Protein AF-A0A941JBG0-F1 (afdb_monomer)

pLDDT: mean 79.76, std 16.58, range [42.78, 96.12]

Mean predicted aligned error: 8.36 Å

Organism: NCBI:txid450367

Foldseek 3Di:
DAEDEAEEQPPPVVVVVVVVQVPDPVYDYPYYHYDNDPDDPVVSPDDD

Structure (mmCIF, N/CA/C/O backbone):
data_AF-A0A941JBG0-F1
#
_entry.id   AF-A0A941JBG0-F1
#
loop_
_atom_site.group_PDB
_atom_site.id
_atom_site.type_symbol
_atom_site.label_atom_id
_atom_site.label_alt_id
_atom_site.label_comp_id
_atom_site.label_asym_id
_atom_site.label_entity_id
_atom_site.label_seq_id
_atom_site.pdbx_PDB_ins_code
_atom_site.Cartn_x
_atom_site.Cartn_y
_atom_site.Cartn_z
_atom_site.occupancy
_atom_site.B_iso_or_equiv
_atom_site.auth_seq_id
_atom_site.auth_comp_id
_atom_site.auth_asym_id
_atom_site.auth_atom_id
_atom_site.pdbx_PDB_model_num
ATOM 1 N N . MET A 1 1 ? -13.296 13.281 8.651 1.00 74.25 1 MET A N 1
ATOM 2 C CA . MET A 1 1 ? -12.614 12.099 8.085 1.00 74.25 1 MET A CA 1
ATOM 3 C C . MET A 1 1 ? -12.786 12.119 6.574 1.00 74.25 1 MET A C 1
ATOM 5 O O . MET A 1 1 ? -13.920 12.105 6.105 1.00 74.25 1 MET A O 1
ATOM 9 N N . ARG A 1 2 ? -11.691 12.253 5.820 1.00 92.25 2 ARG A N 1
ATOM 10 C CA . ARG A 1 2 ? -11.707 12.351 4.351 1.00 92.25 2 ARG A CA 1
ATOM 11 C C . ARG A 1 2 ? -11.388 10.982 3.747 1.00 92.25 2 ARG A C 1
ATOM 13 O O . ARG A 1 2 ? -10.466 10.314 4.203 1.00 92.25 2 ARG A O 1
ATOM 20 N N . ARG A 1 3 ? -12.168 10.557 2.754 1.00 94.62 3 ARG A N 1
ATOM 21 C CA . ARG A 1 3 ? -11.945 9.284 2.054 1.00 94.62 3 ARG A CA 1
ATOM 22 C C . ARG A 1 3 ? -10.884 9.462 0.973 1.00 94.62 3 ARG A C 1
ATOM 24 O O . ARG A 1 3 ? -10.899 10.484 0.286 1.00 94.62 3 ARG A O 1
ATOM 31 N N . LEU A 1 4 ? -9.987 8.489 0.850 1.00 94.38 4 LEU A N 1
ATOM 32 C CA . LEU A 1 4 ? -8.896 8.481 -0.121 1.00 94.38 4 LEU A CA 1
ATOM 33 C C . LEU A 1 4 ? -8.932 7.202 -0.960 1.00 94.38 4 LEU A C 1
ATOM 35 O O . LEU A 1 4 ? -9.127 6.109 -0.427 1.00 94.38 4 LEU A O 1
ATOM 39 N N . ILE A 1 5 ? -8.697 7.371 -2.257 1.00 93.94 5 ILE A N 1
ATOM 40 C CA . ILE A 1 5 ? -8.234 6.325 -3.169 1.00 93.94 5 ILE A CA 1
ATOM 41 C C . ILE A 1 5 ? -6.823 6.754 -3.565 1.00 93.94 5 ILE A C 1
ATOM 43 O O . ILE A 1 5 ? -6.634 7.914 -3.939 1.00 93.94 5 ILE A O 1
ATOM 47 N N . ILE A 1 6 ? -5.847 5.866 -3.396 1.00 92.12 6 ILE A N 1
ATOM 48 C CA . ILE A 1 6 ? -4.434 6.156 -3.658 1.00 92.12 6 ILE A CA 1
ATOM 49 C C . ILE A 1 6 ? -4.015 5.379 -4.899 1.00 92.12 6 ILE A C 1
ATOM 51 O O . ILE A 1 6 ? -4.122 4.159 -4.895 1.00 92.12 6 ILE A O 1
ATOM 55 N N . ASP A 1 7 ? -3.544 6.088 -5.921 1.00 90.50 7 ASP A N 1
ATOM 56 C CA . ASP A 1 7 ? -2.956 5.521 -7.135 1.00 90.50 7 ASP A CA 1
ATOM 57 C C . ASP A 1 7 ? -1.472 5.915 -7.177 1.00 90.50 7 ASP A C 1
ATOM 59 O O . ASP A 1 7 ? -1.160 7.101 -7.079 1.00 90.50 7 ASP A O 1
ATOM 63 N N . THR A 1 8 ? -0.569 4.935 -7.207 1.00 86.19 8 THR A N 1
ATOM 64 C CA . THR A 1 8 ? 0.885 5.122 -6.994 1.00 86.19 8 THR A CA 1
ATOM 65 C C . THR A 1 8 ? 1.704 4.205 -7.904 1.00 86.19 8 THR A C 1
ATOM 67 O O . THR A 1 8 ? 1.234 3.125 -8.263 1.00 86.19 8 THR A O 1
ATOM 70 N N . ASP A 1 9 ? 2.928 4.604 -8.271 1.00 80.81 9 ASP A N 1
ATOM 71 C CA . ASP A 1 9 ? 3.876 3.784 -9.040 1.00 80.81 9 ASP A CA 1
ATOM 72 C C . ASP A 1 9 ? 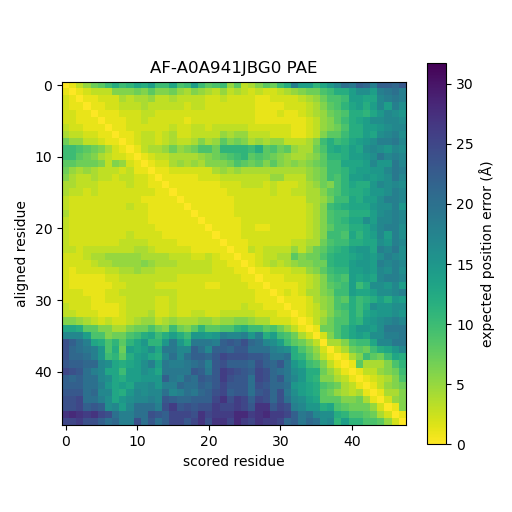4.959 3.114 -8.175 1.00 80.81 9 ASP A C 1
ATOM 74 O O . ASP A 1 9 ? 5.904 2.519 -8.695 1.00 80.81 9 ASP A O 1
ATOM 78 N N . THR A 1 10 ? 4.765 3.105 -6.851 1.00 75.69 10 THR A N 1
ATOM 79 C CA . THR A 1 10 ? 5.600 2.424 -5.846 1.00 75.69 10 THR A CA 1
ATOM 80 C C . THR A 1 10 ? 7.029 2.961 -5.720 1.00 75.69 10 THR A C 1
ATOM 82 O O . THR A 1 10 ? 7.937 2.231 -5.315 1.00 75.69 10 THR A O 1
ATOM 85 N N . GLY A 1 11 ? 7.229 4.254 -5.995 1.00 78.56 11 GLY A N 1
ATOM 86 C CA . GLY A 1 11 ? 8.457 4.964 -5.640 1.00 78.56 11 GLY A CA 1
ATOM 87 C C . GLY A 1 11 ? 8.818 4.840 -4.150 1.00 78.56 11 GLY A C 1
ATOM 88 O O . GLY A 1 11 ? 7.984 4.556 -3.284 1.00 78.56 11 GLY A O 1
ATOM 89 N N . SER A 1 12 ? 10.091 5.046 -3.810 1.00 79.88 12 SER A N 1
ATOM 90 C CA . SER A 1 12 ? 10.537 4.999 -2.408 1.00 79.88 12 SER A CA 1
ATOM 91 C C . SER A 1 12 ? 9.882 6.088 -1.544 1.00 79.88 12 SER A C 1
ATOM 93 O O . SER A 1 12 ? 9.639 5.878 -0.355 1.00 79.88 12 SER A O 1
ATOM 95 N N . ASP A 1 13 ? 9.556 7.229 -2.142 1.00 84.62 13 ASP A N 1
ATOM 96 C CA . ASP A 1 13 ? 8.768 8.315 -1.565 1.00 84.62 13 ASP A CA 1
ATOM 97 C C . ASP A 1 13 ? 7.285 7.950 -1.400 1.00 84.62 13 ASP A C 1
ATOM 99 O O . ASP A 1 13 ? 6.692 8.249 -0.356 1.00 84.62 13 ASP A O 1
ATOM 103 N N . ASP A 1 14 ? 6.708 7.214 -2.350 1.00 84.50 14 ASP A N 1
ATOM 104 C CA . ASP A 1 14 ? 5.330 6.726 -2.259 1.00 84.50 14 ASP A CA 1
ATOM 105 C C . ASP A 1 14 ? 5.116 5.785 -1.073 1.00 84.50 14 ASP A C 1
ATOM 107 O O . ASP A 1 14 ? 4.098 5.871 -0.380 1.00 84.50 14 ASP A O 1
ATOM 111 N N . ALA A 1 15 ? 6.092 4.922 -0.774 1.00 85.62 15 ALA A N 1
ATOM 112 C CA . ALA A 1 15 ? 6.023 4.034 0.385 1.00 85.62 15 ALA A CA 1
ATOM 113 C C . ALA A 1 15 ? 5.872 4.822 1.701 1.00 85.62 15 ALA A C 1
ATOM 115 O O . ALA A 1 15 ? 5.089 4.444 2.580 1.00 85.62 15 ALA A O 1
ATOM 116 N N . VAL A 1 16 ? 6.578 5.950 1.832 1.00 91.44 16 VAL A N 1
ATOM 117 C CA . VAL A 1 16 ? 6.486 6.826 3.009 1.00 91.44 16 VAL A CA 1
ATOM 118 C C . VAL A 1 16 ? 5.116 7.501 3.068 1.00 91.44 16 VAL A C 1
ATOM 120 O O . VAL A 1 16 ? 4.470 7.486 4.122 1.00 91.44 16 VAL A O 1
ATOM 123 N N . ALA A 1 17 ? 4.638 8.040 1.945 1.00 90.38 17 ALA A N 1
ATOM 124 C CA . ALA A 1 17 ? 3.324 8.671 1.857 1.00 90.38 17 ALA A CA 1
ATOM 125 C C . ALA A 1 17 ? 2.185 7.690 2.190 1.00 90.38 17 ALA A C 1
ATOM 127 O O . ALA A 1 17 ? 1.259 8.042 2.927 1.00 90.38 17 ALA A O 1
ATOM 128 N N . LEU A 1 18 ? 2.287 6.439 1.730 1.00 91.69 18 LEU A N 1
ATOM 129 C CA . LEU A 1 18 ? 1.317 5.383 2.005 1.00 91.69 18 LEU A CA 1
ATOM 130 C C . LEU A 1 18 ? 1.252 5.061 3.505 1.00 91.69 18 LEU A C 1
ATOM 132 O O . LEU A 1 18 ? 0.165 5.012 4.085 1.00 91.69 18 LEU A O 1
ATOM 136 N N . ILE A 1 19 ? 2.406 4.920 4.169 1.00 92.94 19 ILE A N 1
ATOM 137 C CA . ILE A 1 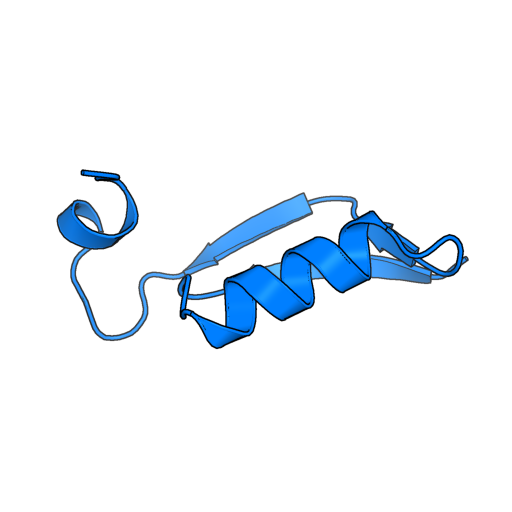19 ? 2.476 4.692 5.622 1.00 92.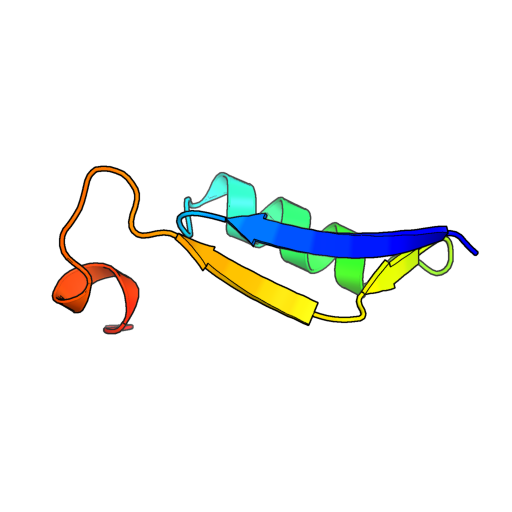94 19 ILE A CA 1
ATOM 138 C C . ILE A 1 19 ? 1.861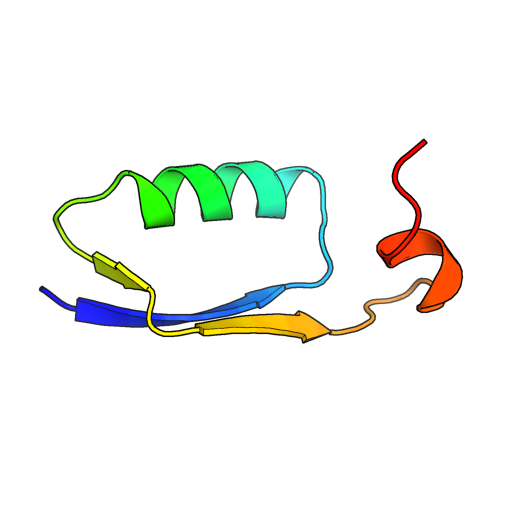 5.869 6.389 1.00 92.94 19 ILE A C 1
ATOM 140 O O . ILE A 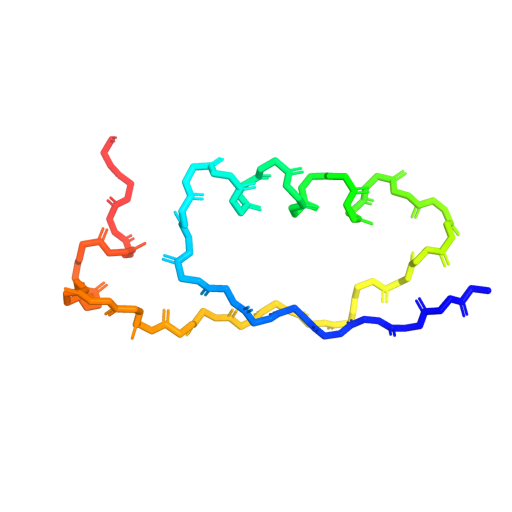1 19 ? 1.112 5.658 7.346 1.00 92.94 19 ILE A O 1
ATOM 144 N N . MET A 1 20 ? 2.152 7.107 5.981 1.00 94.75 20 MET A N 1
ATOM 145 C CA . MET A 1 20 ? 1.583 8.302 6.609 1.00 94.75 20 MET A CA 1
ATOM 146 C C . MET A 1 20 ? 0.061 8.361 6.447 1.00 94.75 20 MET A C 1
ATOM 148 O O . MET A 1 20 ? -0.645 8.657 7.414 1.00 94.75 20 MET A O 1
ATOM 152 N N . ALA A 1 21 ? -0.453 8.046 5.256 1.00 92.56 21 ALA A N 1
ATOM 153 C CA . ALA A 1 21 ? -1.885 8.025 4.977 1.00 92.56 21 ALA A CA 1
ATOM 154 C C . ALA A 1 21 ? -2.611 6.958 5.810 1.00 92.56 21 ALA A C 1
ATOM 156 O O . ALA A 1 21 ? -3.650 7.253 6.401 1.00 92.56 21 ALA A O 1
ATOM 157 N N . LEU A 1 22 ? -2.037 5.755 5.922 1.00 92.19 22 LEU A N 1
ATOM 158 C CA . LEU A 1 22 ? -2.603 4.644 6.695 1.00 92.19 22 LEU A CA 1
ATOM 159 C C . LEU A 1 22 ? -2.566 4.874 8.212 1.00 92.19 22 LEU A C 1
ATOM 161 O O . LEU A 1 22 ? -3.443 4.393 8.925 1.00 92.19 22 LEU A O 1
ATOM 165 N N . LYS A 1 23 ? -1.571 5.610 8.723 1.00 94.94 23 LYS A N 1
ATOM 166 C CA . LYS A 1 23 ? -1.464 5.941 10.157 1.00 94.94 23 LYS A CA 1
ATOM 167 C C . LYS A 1 23 ? -2.291 7.156 10.577 1.00 94.94 23 LYS A C 1
ATOM 169 O O . LYS A 1 23 ? -2.434 7.416 11.771 1.00 94.94 23 LYS A O 1
ATOM 174 N N . SER A 1 24 ? -2.805 7.928 9.627 1.00 94.19 24 SER A N 1
ATOM 175 C CA . SER A 1 24 ? -3.554 9.142 9.925 1.00 94.19 24 SER A CA 1
ATOM 176 C C . SER A 1 24 ? -4.995 8.834 10.322 1.00 94.19 24 SER A C 1
ATOM 178 O O . SER A 1 24 ? -5.731 8.194 9.580 1.00 94.19 24 SER A O 1
ATOM 180 N N . THR A 1 25 ? -5.457 9.392 11.439 1.00 93.75 25 THR A N 1
ATOM 181 C CA . THR A 1 25 ? -6.877 9.346 11.836 1.00 93.75 25 THR A CA 1
ATOM 182 C C . THR A 1 25 ? -7.755 10.311 11.031 1.00 93.75 25 THR A C 1
ATOM 184 O O . THR A 1 25 ? -8.985 10.245 11.084 1.00 93.75 25 THR A O 1
ATOM 187 N N . ASN A 1 26 ? -7.138 11.207 10.254 1.00 95.06 26 ASN A N 1
ATOM 188 C CA . ASN A 1 26 ? -7.849 12.181 9.428 1.00 95.06 26 ASN A CA 1
ATOM 189 C C . ASN A 1 26 ? -8.383 11.566 8.128 1.00 95.06 26 ASN A C 1
ATOM 191 O O . ASN A 1 26 ? -9.334 12.103 7.539 1.00 95.06 26 ASN A O 1
ATOM 195 N N . PHE A 1 27 ? -7.804 10.442 7.704 1.00 93.38 27 PHE A N 1
ATOM 196 C CA . PHE A 1 27 ? -8.092 9.793 6.436 1.00 93.38 27 PHE A CA 1
ATOM 197 C C . PHE A 1 27 ? -8.643 8.384 6.628 1.00 93.38 27 PHE A C 1
ATOM 199 O O . PHE A 1 27 ? -8.318 7.688 7.583 1.00 93.38 27 PHE A O 1
ATOM 206 N N . LYS A 1 28 ? -9.482 7.966 5.682 1.00 95.06 28 LYS A N 1
ATOM 207 C CA . LYS A 1 28 ? -9.865 6.569 5.499 1.00 95.06 28 LYS A CA 1
ATOM 208 C C . LYS A 1 28 ? -9.462 6.163 4.088 1.00 95.06 28 LYS A C 1
ATOM 210 O O . LYS A 1 28 ? -10.030 6.678 3.124 1.00 95.06 28 LYS A O 1
ATOM 215 N N . VAL A 1 29 ? -8.461 5.297 3.981 1.00 93.81 29 VAL A N 1
ATOM 216 C CA . VAL A 1 29 ? -8.033 4.725 2.701 1.00 93.81 29 VAL A CA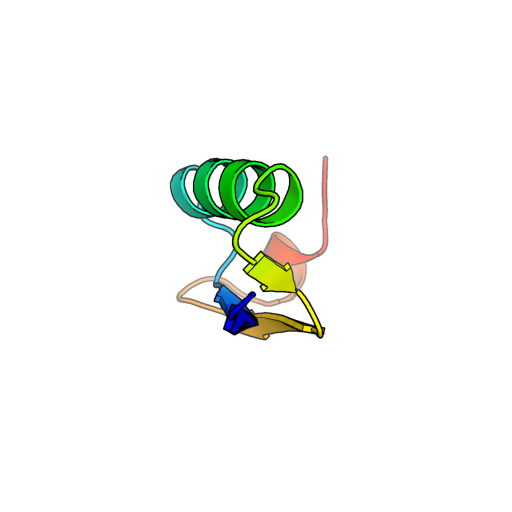 1
ATOM 217 C C . VAL A 1 29 ? -9.030 3.630 2.331 1.00 93.81 29 VAL A C 1
ATOM 219 O O . VAL A 1 29 ? -9.173 2.656 3.064 1.00 93.81 29 VAL A O 1
ATOM 222 N N . GLU A 1 30 ? -9.772 3.830 1.243 1.00 96.12 30 GLU A N 1
ATOM 223 C CA . GLU A 1 30 ? -10.793 2.882 0.768 1.00 96.12 30 GLU A CA 1
ATOM 224 C C . GLU A 1 30 ? -10.209 1.895 -0.252 1.00 96.12 30 GLU A C 1
ATOM 226 O O . GLU A 1 30 ? -10.669 0.761 -0.349 1.00 96.12 30 GLU A O 1
ATOM 231 N N . ALA A 1 31 ? -9.196 2.325 -1.008 1.00 92.19 31 ALA A N 1
ATOM 232 C CA . ALA A 1 31 ? -8.499 1.507 -1.991 1.00 92.19 31 ALA A CA 1
ATOM 233 C C . ALA A 1 31 ? -7.087 2.048 -2.256 1.00 92.19 31 ALA A C 1
ATOM 235 O O . ALA A 1 31 ? -6.842 3.255 -2.155 1.00 92.19 31 ALA A O 1
ATOM 236 N N . ILE A 1 32 ? -6.187 1.136 -2.619 1.00 91.19 32 ILE A N 1
ATOM 237 C CA . ILE A 1 32 ? -4.846 1.428 -3.125 1.00 91.19 32 ILE A CA 1
ATOM 238 C C . ILE A 1 32 ? -4.735 0.711 -4.470 1.00 91.19 32 ILE A C 1
ATOM 240 O O . ILE A 1 32 ? -4.938 -0.503 -4.534 1.00 91.19 32 ILE A O 1
ATOM 244 N N . THR A 1 33 ? -4.455 1.456 -5.529 1.00 88.75 33 THR A N 1
ATOM 245 C CA . THR A 1 33 ? -4.169 0.941 -6.865 1.00 88.75 33 THR A CA 1
ATOM 246 C C . THR A 1 33 ? -2.727 1.255 -7.215 1.00 88.75 33 THR A C 1
ATOM 248 O O . THR A 1 33 ? -2.160 2.247 -6.756 1.00 88.75 33 THR A O 1
ATOM 251 N N . THR A 1 34 ? -2.113 0.367 -7.986 1.00 82.38 34 THR A N 1
ATOM 252 C CA . THR A 1 34 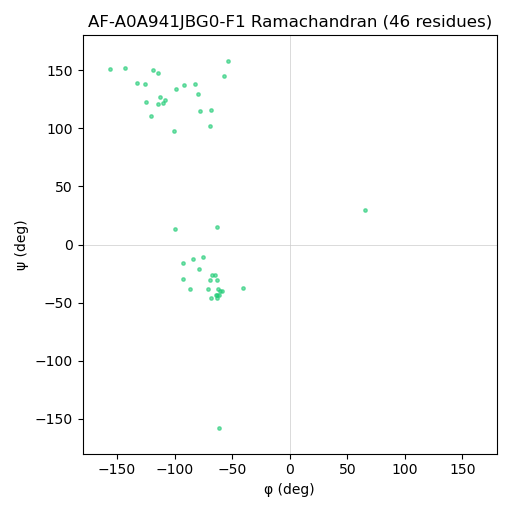? -0.781 0.599 -8.525 1.00 82.38 34 THR A CA 1
ATOM 253 C C . THR A 1 34 ? -0.899 0.853 -10.014 1.00 82.38 34 THR A C 1
ATOM 255 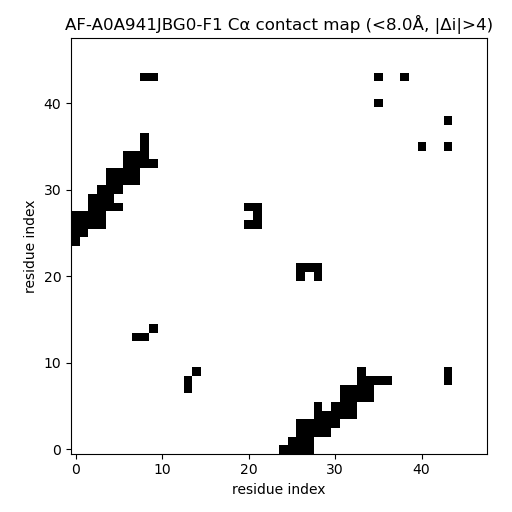O O . THR A 1 34 ? -1.453 0.039 -10.758 1.00 82.38 34 THR A O 1
ATOM 258 N N . VAL A 1 35 ? -0.375 1.987 -10.456 1.00 75.69 35 VAL A N 1
ATOM 259 C CA . VAL A 1 35 ? -0.140 2.226 -11.872 1.00 75.69 35 VAL A CA 1
ATOM 260 C C . VAL A 1 35 ? 1.282 1.781 -12.171 1.00 75.69 35 VAL A C 1
ATOM 262 O O . VAL A 1 35 ? 2.206 2.032 -11.401 1.00 75.69 35 VAL A O 1
ATOM 265 N N . CYS A 1 36 ? 1.486 1.092 -13.289 1.00 60.25 36 CYS A N 1
ATOM 266 C CA . CYS A 1 36 ? 2.844 0.943 -13.790 1.00 60.25 36 CYS A CA 1
ATOM 267 C C . CYS A 1 36 ? 3.292 2.319 -14.266 1.00 60.25 36 CYS A C 1
ATOM 269 O O . CYS A 1 36 ? 2.878 2.769 -15.334 1.00 60.25 36 CYS A O 1
ATOM 271 N N . GLY A 1 37 ? 4.107 2.995 -13.458 1.00 57.94 37 GLY A N 1
ATOM 272 C CA . GLY A 1 37 ? 4.959 4.069 -13.948 1.00 57.94 37 GLY A CA 1
ATOM 273 C C . GLY A 1 37 ? 5.952 3.537 -14.992 1.00 57.94 37 GLY A C 1
ATOM 274 O O . GLY A 1 3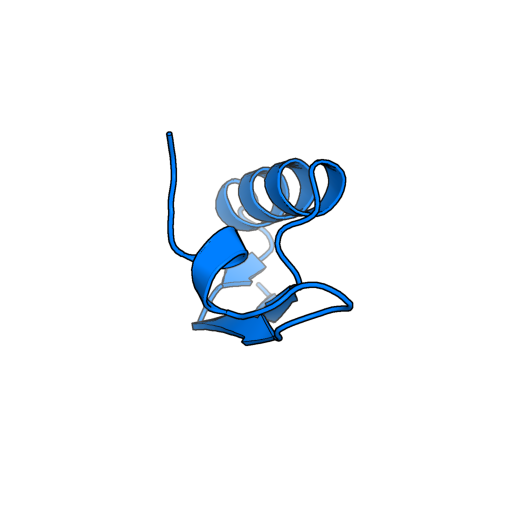7 ? 5.764 2.483 -15.595 1.00 57.94 37 GLY A O 1
ATOM 275 N N . ASN A 1 38 ? 7.056 4.249 -15.200 1.00 55.47 38 ASN A N 1
ATOM 276 C CA . ASN A 1 38 ? 8.053 4.027 -16.265 1.00 55.47 38 ASN A CA 1
ATOM 277 C C . ASN A 1 38 ? 8.822 2.676 -16.241 1.00 55.47 38 ASN A C 1
ATOM 279 O O . ASN A 1 38 ? 9.855 2.541 -16.898 1.00 55.47 38 ASN A O 1
ATOM 283 N N . VAL A 1 39 ? 8.363 1.681 -15.482 1.00 54.91 39 VAL A N 1
ATOM 284 C CA . VAL A 1 39 ? 8.999 0.372 -15.305 1.00 54.91 39 VAL A CA 1
ATOM 285 C C . VAL A 1 39 ? 7.959 -0.750 -15.459 1.00 54.91 39 VAL A C 1
ATOM 287 O O . VAL A 1 39 ? 6.838 -0.612 -14.970 1.00 54.91 39 VAL A O 1
ATOM 290 N N . PRO A 1 40 ? 8.293 -1.866 -16.139 1.00 56.81 40 PRO A N 1
ATOM 291 C CA . PRO A 1 40 ? 7.353 -2.965 -16.377 1.00 56.81 40 PRO A CA 1
ATOM 292 C C . PRO A 1 40 ? 6.762 -3.563 -15.086 1.00 56.81 40 PRO A C 1
ATOM 294 O O . PRO A 1 40 ? 7.477 -3.725 -14.097 1.00 56.81 40 PRO A O 1
ATOM 297 N N . VAL A 1 41 ? 5.484 -3.979 -15.145 1.00 57.97 41 VAL A N 1
ATOM 298 C CA . VAL A 1 41 ? 4.681 -4.647 -14.080 1.00 57.97 41 VAL A CA 1
ATOM 299 C C . VAL A 1 41 ? 5.477 -5.689 -13.279 1.00 57.97 41 VAL A C 1
ATOM 301 O O . VAL A 1 41 ? 5.306 -5.853 -12.069 1.00 57.97 41 VAL A O 1
ATOM 304 N N . GLU A 1 42 ? 6.355 -6.413 -13.967 1.00 60.38 42 GLU A N 1
ATOM 305 C CA . GLU A 1 42 ? 7.157 -7.512 -13.432 1.00 60.38 42 GLU A CA 1
ATOM 306 C C . GLU A 1 42 ? 8.170 -7.067 -12.368 1.00 60.38 42 GLU A C 1
ATOM 308 O O . GLU A 1 42 ? 8.518 -7.868 -11.498 1.00 60.38 42 GLU A O 1
ATOM 313 N N . LEU A 1 43 ? 8.614 -5.804 -12.410 1.00 57.47 43 LEU A N 1
ATOM 314 C CA . LEU A 1 43 ? 9.543 -5.227 -11.439 1.00 57.47 43 LEU A CA 1
ATOM 315 C C . LEU A 1 43 ? 8.804 -4.656 -10.219 1.00 57.47 43 LEU A C 1
ATOM 317 O O . LEU A 1 43 ? 9.248 -4.859 -9.096 1.00 57.47 43 LEU A O 1
ATOM 321 N N . ALA A 1 44 ? 7.640 -4.028 -10.425 1.00 54.69 44 ALA A N 1
ATOM 322 C CA . ALA A 1 44 ? 6.807 -3.483 -9.344 1.00 54.69 44 ALA A CA 1
ATOM 323 C C . ALA A 1 44 ? 6.191 -4.575 -8.445 1.00 54.69 44 ALA A C 1
ATOM 325 O O . ALA A 1 44 ? 5.900 -4.343 -7.275 1.00 54.69 44 ALA A O 1
ATOM 326 N N . THR A 1 45 ? 5.998 -5.786 -8.979 1.00 56.38 45 THR A N 1
ATOM 327 C CA . THR A 1 45 ? 5.335 -6.888 -8.254 1.00 56.38 45 THR A CA 1
ATOM 328 C C . THR A 1 45 ? 6.322 -7.798 -7.505 1.00 56.38 45 THR A C 1
ATOM 330 O O . THR A 1 45 ? 5.920 -8.559 -6.625 1.00 56.38 45 THR A O 1
ATOM 333 N N . LYS A 1 46 ? 7.624 -7.744 -7.816 1.00 46.66 46 LYS A N 1
ATOM 334 C CA . LYS A 1 46 ? 8.642 -8.585 -7.169 1.00 46.66 46 LYS A CA 1
ATOM 335 C C . LYS A 1 46 ? 9.398 -7.804 -6.097 1.00 46.66 46 LYS A C 1
ATOM 337 O O . LYS A 1 46 ? 10.383 -7.139 -6.390 1.00 46.66 46 LYS A O 1
ATOM 342 N N . MET A 1 47 ? 8.983 -7.972 -4.841 1.00 46.16 47 MET A N 1
ATOM 343 C CA . MET A 1 47 ? 9.883 -7.754 -3.707 1.00 46.16 47 MET A CA 1
ATOM 344 C C . MET A 1 47 ? 10.957 -8.851 -3.714 1.00 46.16 47 MET A C 1
ATOM 346 O O . MET A 1 47 ? 10.635 -10.034 -3.568 1.00 46.16 47 MET A O 1
ATOM 350 N N . HIS A 1 48 ? 12.214 -8.455 -3.901 1.00 42.78 48 HIS A N 1
ATOM 351 C CA . HIS A 1 48 ? 13.374 -9.189 -3.400 1.00 42.78 48 HIS A CA 1
ATOM 352 C C . HIS A 1 48 ? 13.965 -8.385 -2.247 1.00 42.78 48 HIS A C 1
ATOM 354 O O . HIS A 1 48 ? 14.058 -7.147 -2.410 1.00 42.78 48 HIS A O 1
#

Nearest PDB structures (foldseek):
  6oap-assembly1_B  TM=5.332E-01  e=8.727E-01  [Leptolyngbya] sp. JSC-1
  5hev-assembly1_A  TM=6.802E-01  e=6.732E+00  Enterococcus faecium SD3B-2
  8usx-assembly1_D  TM=4.901E-01  e=2.694E+00  Homo sapiens

Radius of gyration: 11.94 Å; Cα contacts (8 Å, |Δi|>4): 51; chains: 1; bounding box: 26×22×28 Å

InterPro domains:
  IPR001910 Inosine/uridine-preferring nucleoside hydrolase domain [PF01156] (4-46)
  IPR015910 Inosine/uridine-preferring nucleoside hydrolase, conserved site [PS01247] (7-17)
  IPR023186 Inosine/uridine-preferring nucleoside hydrolase [PTHR12304] (1-46)
  IPR036452 Ribonucleoside hydrolase-like [G3DSA:3.90.245.10] (1-47)
  IPR036452 Ribonucleoside hydrolase-like [SSF53590] (1-46)

Solvent-accessible surface area (backbone atoms only — not comparable to full-atom values): 3091 Å² total; per-residue (Å²): 118,46,80,40,74,47,77,43,62,74,47,81,66,47,55,52,53,53,52,52,49,74,70,34,85,59,42,44,78,78,47,78,48,76,48,73,51,104,54,63,64,76,60,80,71,53,87,126

Secondary structure (DSSP, 8-state):
-EEEEEEE---HHHHHHHHHHHH-TTEEEEEEEE---SS-HHHHS---

Sequence (48 aa):
MRRLIIDTDTGSDDAVALIMALKSTNFKVEAITTVCGNVPVELATKMH